Protein AF-A0A2H9LMM2-F1 (afdb_monomer_lite)

pLDDT: mean 91.69, std 4.03, range [69.19, 96.06]

Secondary structure (DSSP, 8-state):
-----EEEEEEES-GGG-S-HHHHHHHHHHHEEEEEEEEEE---TTSHHHHHHHTTT------HHHHHHHHHHHTPPP---

Foldseek 3Di:
DAQQADLEAEEEQNCQPPLPLLVVLLVVLRDHHPPHYYYYDHDAQPDPVQVVVVVVVDHGNHHPVRNVVSCVVSPHDDPDD

Structure (mmCIF, N/CA/C/O backbone):
data_AF-A0A2H9LMM2-F1
#
_entry.id   AF-A0A2H9LMM2-F1
#
loop_
_atom_site.group_PDB
_atom_site.id
_atom_site.type_symbol
_atom_site.label_atom_id
_atom_site.label_alt_id
_atom_site.label_comp_id
_atom_site.label_asym_id
_atom_site.label_entity_id
_atom_site.label_seq_id
_atom_site.pdbx_PDB_ins_code
_atom_site.Cartn_x
_atom_site.Cartn_y
_atom_site.Cartn_z
_atom_site.occupancy
_atom_site.B_iso_or_equiv
_atom_site.auth_seq_id
_atom_site.auth_comp_id
_atom_site.auth_asym_id
_atom_site.auth_atom_id
_atom_site.pdbx_PDB_model_num
ATOM 1 N N . MET A 1 1 ? 0.128 12.345 16.104 1.00 69.19 1 MET A N 1
ATOM 2 C CA . MET A 1 1 ? -1.133 12.191 16.864 1.00 69.19 1 MET A CA 1
ATOM 3 C C . MET A 1 1 ? -2.120 11.456 15.968 1.00 69.19 1 MET A C 1
ATOM 5 O O . MET A 1 1 ? -2.197 11.828 14.803 1.00 69.19 1 MET A O 1
ATOM 9 N N . LYS A 1 2 ? -2.768 10.386 16.448 1.00 86.50 2 LYS A N 1
ATOM 10 C CA . LYS A 1 2 ? -3.761 9.625 15.671 1.00 86.50 2 LYS A CA 1
ATOM 11 C C . LYS A 1 2 ? -5.086 10.392 15.673 1.00 86.50 2 LYS A C 1
ATOM 13 O O . LYS A 1 2 ? -5.457 10.913 16.721 1.00 86.50 2 LYS A O 1
ATOM 18 N N . GLU A 1 3 ? -5.723 10.530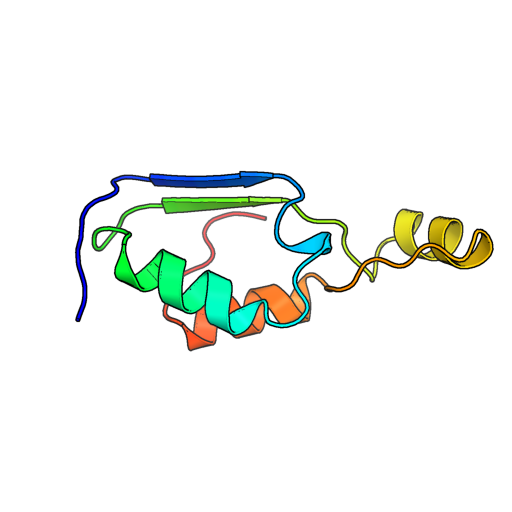 14.516 1.00 89.31 3 GLU A N 1
ATOM 19 C CA . GLU A 1 3 ? -6.938 11.343 14.366 1.00 89.31 3 GLU A CA 1
ATOM 20 C C . GLU A 1 3 ? -8.222 10.511 14.351 1.00 89.31 3 GLU A C 1
ATOM 22 O O . GLU A 1 3 ? -9.258 11.022 14.763 1.00 89.31 3 GLU A O 1
ATOM 27 N N . ASP A 1 4 ? -8.163 9.244 13.918 1.00 89.62 4 ASP A N 1
ATOM 28 C CA . ASP A 1 4 ? -9.298 8.306 13.973 1.00 89.62 4 ASP A CA 1
ATOM 29 C C . ASP A 1 4 ? -10.595 8.850 13.335 1.00 89.62 4 ASP A C 1
ATOM 31 O O . ASP A 1 4 ? -11.700 8.709 13.863 1.00 89.62 4 ASP A O 1
ATOM 35 N N . ILE A 1 5 ? -10.467 9.468 12.160 1.00 93.00 5 ILE A N 1
ATOM 36 C CA . ILE A 1 5 ? -11.571 10.158 11.478 1.00 93.00 5 ILE A CA 1
ATOM 37 C C . ILE A 1 5 ? -12.312 9.210 10.532 1.00 93.00 5 ILE A C 1
ATOM 39 O O . ILE A 1 5 ? -13.543 9.191 10.510 1.00 93.00 5 ILE A O 1
ATOM 43 N N . LEU A 1 6 ? -11.576 8.422 9.745 1.00 94.56 6 LEU A N 1
ATOM 44 C CA . LEU A 1 6 ? -12.129 7.678 8.613 1.00 94.56 6 LEU A CA 1
ATOM 45 C C . LEU A 1 6 ? -12.420 6.213 8.955 1.00 94.56 6 LEU A C 1
ATOM 47 O O . LEU A 1 6 ? -11.590 5.522 9.548 1.00 94.56 6 LEU A O 1
ATOM 51 N N . ASP A 1 7 ? -13.576 5.725 8.500 1.00 94.38 7 ASP A N 1
ATOM 52 C CA . ASP A 1 7 ? -13.969 4.311 8.594 1.00 94.38 7 ASP A CA 1
ATOM 53 C C . ASP A 1 7 ? -13.384 3.447 7.462 1.00 94.38 7 ASP A C 1
ATOM 55 O O . ASP A 1 7 ? -13.276 2.223 7.583 1.00 94.38 7 ASP A O 1
ATOM 59 N N . ALA A 1 8 ? -13.001 4.080 6.352 1.00 94.25 8 ALA A N 1
ATOM 60 C CA . ALA A 1 8 ? -12.309 3.451 5.238 1.00 94.25 8 ALA A CA 1
ATOM 61 C C . ALA A 1 8 ? -11.537 4.491 4.417 1.00 94.25 8 ALA A C 1
ATOM 63 O O . ALA A 1 8 ? -11.933 5.655 4.341 1.00 94.25 8 ALA A O 1
ATOM 64 N N . ALA A 1 9 ? -10.463 4.051 3.765 1.00 94.56 9 ALA A N 1
ATOM 65 C CA . ALA A 1 9 ? -9.707 4.845 2.804 1.00 94.56 9 ALA A CA 1
ATOM 66 C C . ALA A 1 9 ? -9.525 4.049 1.510 1.00 94.56 9 ALA A C 1
ATOM 68 O O . ALA A 1 9 ? -9.261 2.844 1.544 1.00 94.56 9 ALA A O 1
ATOM 69 N N . PHE A 1 10 ? -9.659 4.736 0.376 1.00 94.56 10 PHE A N 1
ATOM 70 C CA . PHE A 1 10 ? -9.514 4.159 -0.956 1.00 94.56 10 PHE A CA 1
ATOM 71 C C . PHE A 1 10 ? -8.459 4.929 -1.743 1.00 94.56 10 PHE A C 1
ATOM 73 O O . PHE A 1 10 ? -8.541 6.151 -1.843 1.00 94.56 10 PHE A O 1
ATOM 80 N N . MET A 1 11 ? -7.495 4.224 -2.332 1.00 92.94 11 MET A N 1
ATOM 81 C CA . MET A 1 11 ? -6.515 4.820 -3.246 1.00 92.94 11 MET A CA 1
ATOM 82 C C . MET A 1 11 ? -6.404 3.975 -4.513 1.00 92.94 11 MET A C 1
ATOM 84 O O . MET A 1 11 ? -6.004 2.820 -4.460 1.00 92.94 11 MET A O 1
ATOM 88 N N . ILE A 1 12 ? -6.752 4.529 -5.669 1.00 92.12 12 ILE A N 1
ATOM 89 C CA . ILE A 1 12 ? -6.733 3.788 -6.937 1.00 92.12 12 ILE A CA 1
ATOM 90 C C . ILE A 1 12 ? -5.693 4.428 -7.846 1.00 92.12 12 ILE A C 1
ATOM 92 O O . ILE A 1 12 ? -5.873 5.566 -8.260 1.00 92.12 12 ILE A O 1
ATOM 96 N N . GLU A 1 13 ? -4.600 3.708 -8.110 1.00 87.75 13 GLU A N 1
ATOM 97 C CA . GLU A 1 13 ? -3.482 4.158 -8.962 1.00 87.75 13 GLU A CA 1
ATOM 98 C C . GLU A 1 13 ? -2.852 5.493 -8.503 1.00 87.75 13 GLU A C 1
ATOM 100 O O . GLU A 1 13 ? -2.236 6.213 -9.281 1.00 87.75 13 GLU A O 1
ATOM 105 N N . VAL A 1 14 ? -2.990 5.837 -7.216 1.00 86.75 14 VAL A N 1
ATOM 106 C CA . VAL A 1 14 ? -2.461 7.093 -6.651 1.00 86.75 14 VAL A CA 1
ATOM 107 C C . VAL A 1 14 ? -0.995 6.940 -6.264 1.00 86.75 14 VAL A C 1
ATOM 109 O O . VAL A 1 14 ? -0.153 7.745 -6.657 1.00 86.75 14 VAL A O 1
ATOM 112 N N . ILE A 1 15 ? -0.669 5.878 -5.522 1.00 88.81 15 ILE A N 1
ATOM 113 C CA . ILE A 1 15 ? 0.691 5.670 -5.005 1.00 88.81 15 ILE A CA 1
ATOM 114 C C . ILE A 1 15 ? 1.713 5.396 -6.117 1.00 88.81 15 ILE A C 1
ATOM 116 O O . ILE A 1 15 ? 2.911 5.489 -5.885 1.00 88.81 15 ILE A O 1
ATOM 120 N N . ASP A 1 16 ? 1.247 5.105 -7.336 1.00 85.00 16 ASP A N 1
ATOM 121 C CA . ASP A 1 16 ? 2.080 4.896 -8.526 1.00 85.00 16 ASP A CA 1
ATOM 122 C C . ASP A 1 16 ? 2.960 6.101 -8.876 1.00 85.00 16 ASP A C 1
ATOM 124 O O . ASP A 1 16 ? 3.976 5.944 -9.558 1.00 85.00 16 ASP A O 1
ATOM 128 N N . TYR A 1 17 ? 2.573 7.288 -8.408 1.00 81.94 17 TYR A N 1
ATOM 129 C CA . TYR A 1 17 ? 3.244 8.558 -8.677 1.00 81.94 17 TYR A CA 1
ATOM 130 C C . TYR A 1 17 ? 3.976 9.128 -7.460 1.00 81.94 17 TYR A C 1
ATOM 132 O O . TYR A 1 17 ? 4.543 10.213 -7.557 1.00 81.94 17 TYR A O 1
ATOM 140 N N . ILE A 1 18 ? 3.955 8.423 -6.325 1.00 87.44 18 ILE A N 1
ATOM 141 C CA . ILE A 1 18 ? 4.524 8.900 -5.065 1.00 87.44 18 ILE A CA 1
ATOM 142 C C . ILE A 1 18 ? 5.737 8.026 -4.724 1.00 87.44 18 ILE A C 1
ATOM 144 O O . ILE A 1 18 ? 5.549 6.845 -4.419 1.00 87.44 18 ILE A O 1
ATOM 148 N N . PRO A 1 19 ? 6.969 8.564 -4.796 1.00 86.31 19 PRO A N 1
ATOM 149 C CA . PRO A 1 19 ? 8.174 7.828 -4.415 1.00 86.31 19 PRO A CA 1
ATOM 150 C C . PRO A 1 19 ? 8.164 7.395 -2.943 1.00 86.31 19 PRO A C 1
ATOM 152 O O . PRO A 1 19 ? 8.560 6.277 -2.629 1.00 86.31 19 PRO A O 1
ATOM 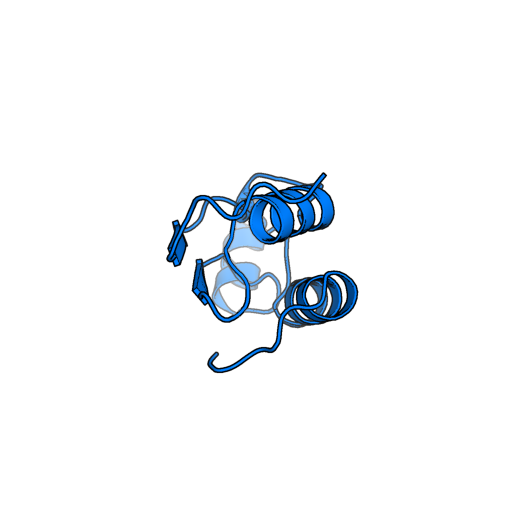155 N N . GLU A 1 20 ? 7.669 8.256 -2.054 1.00 90.50 20 GLU A N 1
ATOM 156 C CA . GLU A 1 20 ? 7.605 8.061 -0.603 1.00 90.50 20 GLU A CA 1
ATOM 157 C C . GLU A 1 20 ? 6.318 7.324 -0.180 1.00 90.50 20 GLU A C 1
ATOM 159 O O . GLU A 1 20 ? 5.460 7.861 0.531 1.00 90.50 20 GLU A O 1
ATOM 164 N N . SER A 1 21 ? 6.140 6.087 -0.655 1.00 90.38 21 SER A N 1
ATOM 165 C CA . SER A 1 21 ? 4.955 5.265 -0.350 1.00 90.38 21 SER A CA 1
ATOM 166 C C . SER A 1 21 ? 4.763 5.027 1.147 1.00 90.38 21 SER A C 1
ATOM 168 O O . SER A 1 21 ? 3.631 5.032 1.635 1.00 90.38 21 SER A O 1
ATOM 170 N N . ASP A 1 22 ? 5.851 4.891 1.897 1.00 92.00 22 ASP A N 1
ATOM 171 C CA . ASP A 1 22 ? 5.841 4.723 3.346 1.00 92.00 22 ASP A CA 1
ATOM 172 C C . ASP A 1 22 ? 5.146 5.891 4.063 1.00 92.00 22 ASP A C 1
ATOM 174 O O . ASP A 1 22 ? 4.299 5.675 4.930 1.00 92.00 22 ASP A O 1
ATOM 178 N N . THR A 1 23 ? 5.435 7.122 3.645 1.00 93.38 23 THR A N 1
ATOM 179 C CA . THR A 1 23 ? 4.868 8.346 4.217 1.00 93.38 23 THR A CA 1
ATOM 180 C C . THR A 1 23 ? 3.360 8.402 3.983 1.00 93.38 23 THR A 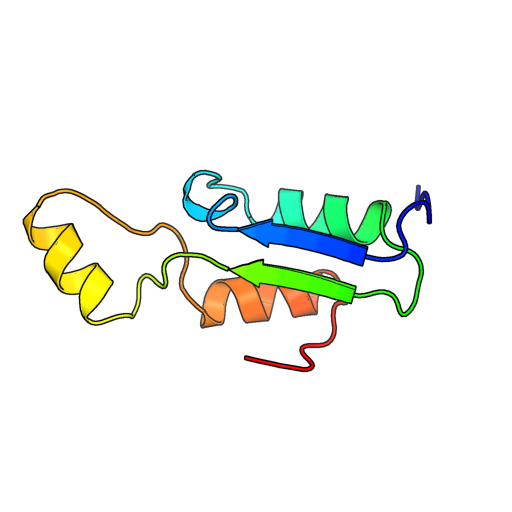C 1
ATOM 182 O O . THR A 1 23 ? 2.595 8.682 4.906 1.00 93.38 23 THR A O 1
ATOM 185 N N . VAL A 1 24 ? 2.903 8.043 2.779 1.00 93.62 24 VAL A N 1
ATOM 186 C CA . VAL A 1 24 ? 1.467 7.959 2.459 1.00 93.62 24 VAL A CA 1
ATOM 187 C C . VAL A 1 24 ? 0.766 6.921 3.332 1.00 93.62 24 VAL A C 1
ATOM 189 O O . VAL A 1 24 ? -0.328 7.168 3.845 1.00 93.62 24 VAL A O 1
ATOM 192 N N . LEU A 1 25 ? 1.390 5.757 3.526 1.00 94.38 25 LEU A N 1
ATOM 193 C CA . LEU A 1 25 ? 0.832 4.689 4.351 1.00 94.38 25 LEU A CA 1
ATOM 194 C C . LEU A 1 25 ? 0.781 5.079 5.835 1.00 94.38 25 LEU A C 1
ATOM 196 O O . LEU A 1 25 ? -0.206 4.769 6.507 1.00 94.38 25 LEU A O 1
ATOM 200 N N . VAL A 1 26 ? 1.791 5.792 6.342 1.00 95.25 26 VAL A N 1
ATOM 201 C CA . VAL A 1 26 ? 1.796 6.354 7.704 1.00 95.25 26 VAL A CA 1
ATOM 202 C C . VAL A 1 26 ? 0.635 7.326 7.893 1.00 95.25 26 VAL A C 1
ATOM 204 O O . VAL A 1 26 ? -0.109 7.203 8.868 1.00 95.25 26 VAL A O 1
ATOM 207 N N . GLU A 1 27 ? 0.418 8.237 6.945 1.00 94.25 27 GLU A N 1
ATOM 208 C CA . GLU A 1 27 ? -0.695 9.186 7.011 1.00 94.25 27 GLU A CA 1
ATOM 209 C C . GLU A 1 27 ? -2.054 8.483 6.943 1.00 94.25 27 GLU A C 1
ATOM 211 O O . GLU A 1 27 ? -2.956 8.796 7.721 1.00 94.25 27 GLU A O 1
ATOM 216 N N . CYS A 1 28 ? -2.183 7.449 6.108 1.00 94.44 28 CYS A N 1
ATOM 217 C CA . CYS A 1 28 ? -3.378 6.608 6.082 1.00 94.44 28 CYS A CA 1
ATOM 218 C C . CYS A 1 28 ? -3.634 5.939 7.445 1.00 94.44 28 CYS A C 1
ATOM 220 O O . CYS A 1 28 ? -4.762 5.940 7.932 1.00 94.44 28 CYS A O 1
ATOM 222 N N . SER A 1 29 ? -2.597 5.400 8.095 1.00 94.69 29 SER A N 1
ATOM 223 C CA . SER A 1 29 ? -2.697 4.794 9.436 1.00 94.69 29 SER A CA 1
ATOM 224 C C . SER A 1 29 ? -3.084 5.805 10.521 1.00 94.69 29 SER A C 1
ATOM 226 O O . SER A 1 29 ? -3.753 5.459 11.500 1.00 94.69 29 SER A O 1
ATOM 228 N N . ARG A 1 30 ? -2.683 7.068 10.342 1.00 95.50 30 ARG A N 1
ATOM 229 C CA . ARG A 1 30 ? -2.972 8.172 11.260 1.00 95.50 30 ARG A CA 1
ATOM 230 C C . ARG A 1 30 ? -4.438 8.605 11.216 1.00 95.50 30 ARG A C 1
ATOM 232 O O . ARG A 1 30 ? -4.998 8.901 12.272 1.00 95.50 30 ARG A O 1
ATOM 239 N N . ILE A 1 31 ? -5.043 8.649 10.029 1.00 95.38 31 ILE A N 1
ATOM 240 C CA . ILE A 1 31 ? -6.427 9.119 9.832 1.00 95.38 31 ILE A CA 1
ATOM 241 C C . ILE A 1 31 ? -7.473 8.001 9.935 1.00 95.38 31 ILE A C 1
ATOM 243 O O . ILE A 1 31 ? -8.639 8.285 10.212 1.00 95.38 31 ILE A O 1
ATOM 247 N N . LEU A 1 32 ? -7.081 6.742 9.710 1.00 96.06 32 LEU A N 1
ATOM 248 C CA . LEU A 1 32 ? -7.971 5.587 9.822 1.00 96.06 32 LEU A CA 1
ATOM 249 C C . LEU A 1 32 ? -8.190 5.183 11.277 1.00 96.06 32 LEU A C 1
ATOM 251 O O . LEU A 1 32 ? -7.233 4.964 12.027 1.00 96.06 32 LEU A O 1
ATOM 255 N N . LYS A 1 33 ? -9.463 4.968 11.621 1.00 95.12 33 LYS A N 1
ATOM 256 C CA . LYS A 1 33 ? -9.861 4.359 12.893 1.00 95.12 33 LYS A CA 1
ATOM 257 C C . LYS A 1 33 ? -9.234 2.973 13.063 1.00 95.12 33 LYS A C 1
ATOM 259 O O . LYS A 1 33 ? -8.974 2.244 12.102 1.00 95.12 33 LYS A O 1
ATOM 264 N N . ASN A 1 34 ? -9.014 2.562 14.308 1.00 91.00 34 ASN A N 1
ATOM 265 C CA . ASN A 1 34 ? -8.546 1.206 14.599 1.00 91.00 34 ASN A CA 1
ATOM 266 C C . ASN A 1 34 ? -9.553 0.150 14.108 1.00 91.00 34 ASN A C 1
ATOM 268 O O . ASN A 1 34 ? -10.742 0.235 14.395 1.00 91.00 34 ASN A O 1
ATOM 272 N N . GLY A 1 35 ? -9.064 -0.866 13.390 1.00 90.38 35 GLY A N 1
ATOM 273 C CA . GLY A 1 35 ? -9.898 -1.934 12.822 1.00 90.38 35 GLY A CA 1
ATOM 274 C C . GLY A 1 35 ? -10.566 -1.588 11.486 1.00 90.38 35 GLY A C 1
ATOM 275 O O . GLY A 1 35 ? -11.198 -2.456 10.885 1.00 90.38 35 GLY A O 1
ATOM 276 N N . CYS A 1 36 ? -10.395 -0.361 10.996 1.00 95.00 36 CYS A N 1
ATOM 277 C CA . CYS A 1 36 ? -10.906 0.070 9.701 1.00 95.00 36 CYS A CA 1
ATOM 278 C C . CYS A 1 36 ? -9.993 -0.332 8.539 1.00 95.00 36 CYS A C 1
ATOM 280 O O . CYS A 1 36 ? -8.871 -0.808 8.724 1.00 95.00 36 CYS A O 1
ATOM 282 N N . THR A 1 37 ? -10.510 -0.185 7.317 1.00 94.69 37 THR A N 1
ATOM 283 C CA . THR A 1 37 ? -9.887 -0.770 6.123 1.00 94.69 37 THR A CA 1
ATOM 284 C C . THR A 1 37 ? -9.261 0.287 5.223 1.00 94.69 37 THR A C 1
ATOM 286 O O . THR A 1 37 ? -9.898 1.270 4.849 1.00 94.69 37 THR A O 1
ATOM 289 N N . LEU A 1 38 ? -8.026 0.021 4.803 1.00 95.69 38 LEU A N 1
ATOM 290 C CA . LEU A 1 38 ? -7.405 0.654 3.649 1.00 95.69 38 LEU A CA 1
ATOM 291 C C . LEU A 1 38 ? -7.526 -0.291 2.447 1.00 95.69 38 LEU A C 1
ATOM 293 O O . LEU A 1 38 ? -7.060 -1.429 2.508 1.00 95.69 38 LEU A O 1
ATOM 297 N N . VAL A 1 39 ? -8.126 0.179 1.356 1.00 94.69 39 VAL A N 1
ATOM 298 C CA . VAL A 1 39 ? -8.163 -0.535 0.075 1.00 94.69 39 VAL A CA 1
ATOM 299 C C . VAL A 1 39 ? -7.412 0.288 -0.950 1.00 94.69 39 VAL A C 1
ATOM 301 O O . VAL A 1 39 ? -7.701 1.467 -1.138 1.00 94.69 39 VAL A O 1
ATOM 304 N N . PHE A 1 40 ? -6.462 -0.320 -1.649 1.00 93.38 40 PHE A N 1
ATOM 305 C CA . PHE A 1 40 ? -5.786 0.392 -2.716 1.00 93.38 40 PHE A CA 1
ATOM 306 C C . PHE A 1 40 ? -5.283 -0.512 -3.827 1.00 93.38 40 PHE A C 1
ATOM 308 O O . PHE A 1 40 ? -5.087 -1.712 -3.640 1.00 93.38 40 PHE A O 1
ATOM 315 N N . SER A 1 41 ? -5.087 0.096 -4.993 1.00 93.50 41 SER A N 1
ATOM 316 C CA . SER A 1 41 ? -4.508 -0.529 -6.173 1.00 93.50 41 SER A CA 1
ATOM 317 C C . SER A 1 41 ? -3.374 0.323 -6.720 1.00 93.50 41 SER A C 1
ATOM 319 O O . SER A 1 41 ? -3.391 1.550 -6.623 1.00 93.50 41 SER A O 1
ATOM 321 N N . PHE A 1 42 ? -2.400 -0.347 -7.319 1.00 93.44 42 PHE A N 1
ATOM 322 C CA . PHE A 1 42 ? -1.240 0.271 -7.939 1.00 93.44 42 PHE A CA 1
ATOM 323 C C . PHE A 1 42 ? -0.682 -0.656 -9.014 1.00 93.44 42 PHE A C 1
ATOM 325 O O . PHE A 1 42 ? -0.931 -1.869 -9.028 1.00 93.44 42 PHE A O 1
ATOM 332 N N . GLY A 1 43 ? 0.080 -0.088 -9.931 1.00 92.19 43 GLY A N 1
ATOM 333 C CA . GLY A 1 43 ? 0.822 -0.838 -10.916 1.00 92.19 43 GLY A CA 1
ATOM 334 C C . GLY A 1 43 ? 1.955 -1.631 -10.277 1.00 92.19 43 GLY A C 1
ATOM 335 O O . GLY A 1 43 ? 2.916 -1.076 -9.765 1.00 92.19 43 GLY A O 1
ATOM 336 N N . ASN A 1 44 ? 1.887 -2.959 -10.359 1.00 92.19 44 ASN A N 1
ATOM 337 C CA . ASN A 1 44 ? 2.947 -3.808 -9.826 1.00 92.19 44 ASN A CA 1
ATOM 338 C C . ASN A 1 44 ? 4.159 -3.840 -10.771 1.00 92.19 44 ASN A C 1
ATOM 340 O O . ASN A 1 44 ? 4.085 -4.405 -11.871 1.00 92.19 44 ASN A O 1
ATOM 344 N N . LYS A 1 45 ? 5.298 -3.325 -10.302 1.00 91.56 45 LYS A N 1
ATOM 345 C CA . LYS A 1 45 ? 6.598 -3.339 -10.989 1.00 91.56 45 LYS A CA 1
ATOM 346 C C . LYS A 1 45 ? 7.066 -4.734 -11.411 1.00 91.56 45 LYS A C 1
ATOM 348 O O . LYS A 1 45 ? 7.721 -4.856 -12.444 1.00 91.56 45 LYS A O 1
ATOM 353 N N . ALA A 1 46 ? 6.690 -5.784 -10.682 1.00 90.75 46 ALA A N 1
ATOM 354 C CA . ALA A 1 46 ? 7.050 -7.165 -11.010 1.00 90.75 46 ALA A CA 1
ATOM 355 C C . ALA A 1 46 ? 6.155 -7.809 -12.094 1.00 90.75 46 ALA A C 1
ATOM 357 O O . ALA A 1 46 ? 6.421 -8.928 -12.535 1.00 90.75 46 ALA A O 1
ATOM 358 N N . SER A 1 47 ? 5.087 -7.136 -12.538 1.00 91.19 47 SER A N 1
ATOM 359 C CA . SER A 1 47 ? 4.125 -7.707 -13.492 1.00 91.19 47 SER A CA 1
ATOM 360 C C . SER A 1 47 ? 4.668 -7.815 -14.924 1.00 91.19 47 SER A C 1
ATOM 362 O O . SER A 1 47 ? 5.531 -7.048 -15.351 1.00 91.19 47 SER A O 1
ATOM 364 N N . LEU A 1 48 ? 4.097 -8.722 -15.729 1.00 92.12 48 LEU A N 1
ATOM 365 C CA . LEU A 1 48 ? 4.374 -8.776 -17.173 1.00 92.12 48 LEU A CA 1
ATOM 366 C C . LEU A 1 48 ? 4.022 -7.448 -17.867 1.00 92.12 48 LEU A C 1
ATOM 368 O O . LEU A 1 48 ? 4.770 -6.974 -18.719 1.00 92.12 48 LEU A O 1
ATOM 372 N N . LYS A 1 49 ? 2.922 -6.811 -17.441 1.00 90.06 49 LYS A N 1
ATOM 373 C CA . LYS A 1 49 ? 2.515 -5.477 -17.904 1.00 90.06 49 LYS A CA 1
ATOM 374 C C . LYS A 1 49 ? 3.614 -4.439 -17.651 1.00 90.06 49 LYS A C 1
ATOM 376 O O . LYS A 1 49 ? 3.885 -3.631 -18.531 1.00 90.06 49 LYS A O 1
ATOM 381 N N . SER A 1 50 ? 4.274 -4.489 -16.492 1.00 90.81 50 SER A N 1
ATOM 382 C CA . SER A 1 50 ? 5.421 -3.628 -16.174 1.00 90.81 50 SER A CA 1
ATOM 383 C C . SER A 1 50 ? 6.559 -3.808 -17.176 1.00 90.81 50 SER A C 1
ATOM 385 O O . SER A 1 50 ? 7.021 -2.835 -17.761 1.00 90.81 50 SER A O 1
ATOM 387 N N . LYS A 1 51 ? 6.943 -5.058 -17.471 1.00 91.06 51 LYS A N 1
ATOM 388 C CA . LYS A 1 51 ? 8.013 -5.349 -18.440 1.00 91.06 51 LYS A CA 1
ATOM 389 C C . LYS A 1 51 ? 7.723 -4.746 -19.817 1.00 91.06 51 LYS A C 1
ATOM 391 O O . LYS A 1 51 ? 8.617 -4.168 -20.422 1.00 91.06 51 LYS A O 1
ATOM 396 N N . LEU A 1 52 ? 6.474 -4.831 -20.283 1.00 92.81 52 LEU A N 1
ATOM 397 C CA . LEU A 1 52 ? 6.048 -4.220 -21.547 1.00 92.81 52 LEU A CA 1
ATOM 398 C C . LEU A 1 52 ? 6.078 -2.686 -21.497 1.00 92.81 52 LEU A C 1
ATOM 400 O O . LEU A 1 52 ? 6.514 -2.052 -22.454 1.00 92.81 52 LEU A O 1
ATOM 404 N N . ARG A 1 53 ? 5.644 -2.078 -20.386 1.00 90.88 53 ARG A N 1
ATOM 405 C CA . ARG A 1 53 ? 5.691 -0.618 -20.206 1.00 90.88 53 ARG A CA 1
ATOM 406 C C . ARG A 1 53 ? 7.124 -0.090 -20.170 1.00 90.88 53 ARG A C 1
ATOM 408 O O . ARG A 1 53 ? 7.380 0.958 -20.763 1.00 90.88 53 ARG A O 1
ATOM 415 N N . ASN A 1 54 ? 8.056 -0.832 -19.571 1.00 90.88 54 ASN A N 1
ATOM 416 C CA . ASN A 1 54 ? 9.464 -0.439 -19.508 1.00 90.88 54 ASN A CA 1
ATOM 417 C C . ASN A 1 54 ? 10.078 -0.306 -20.912 1.00 90.88 54 ASN A C 1
ATOM 419 O O . ASN A 1 54 ? 10.860 0.611 -21.148 1.00 90.88 54 ASN A O 1
ATOM 423 N N . LEU A 1 55 ? 9.669 -1.149 -21.872 1.00 92.75 55 LEU A N 1
ATOM 424 C CA . LEU A 1 55 ? 10.084 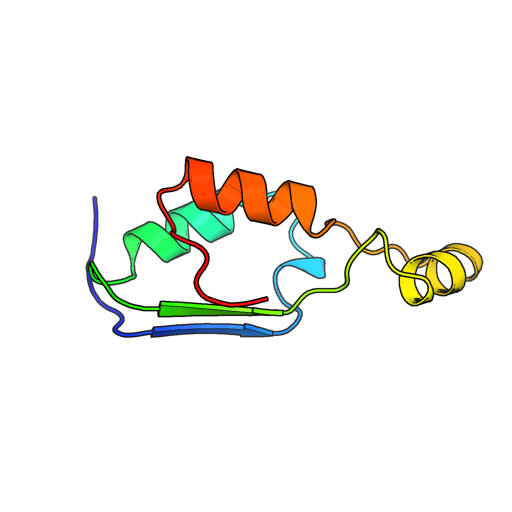-1.025 -23.280 1.00 92.75 55 LEU A CA 1
ATOM 425 C C . LEU A 1 55 ? 9.604 0.284 -23.933 1.00 92.75 55 LEU A C 1
ATOM 427 O O . LEU A 1 55 ? 10.182 0.729 -24.916 1.00 92.75 55 LEU A O 1
ATOM 431 N N . GLN A 1 56 ? 8.562 0.911 -23.381 1.00 92.69 56 GLN A N 1
ATOM 432 C CA . GLN A 1 56 ? 8.027 2.209 -23.805 1.00 92.69 56 GLN A CA 1
ATOM 433 C C . GLN A 1 56 ? 8.573 3.379 -22.963 1.00 92.69 56 GLN A C 1
ATOM 435 O O . GLN A 1 56 ? 8.023 4.477 -23.019 1.00 92.69 56 GLN A O 1
ATOM 440 N N . GLY A 1 57 ? 9.593 3.147 -22.125 1.00 89.00 57 GLY A N 1
ATOM 441 C CA . GL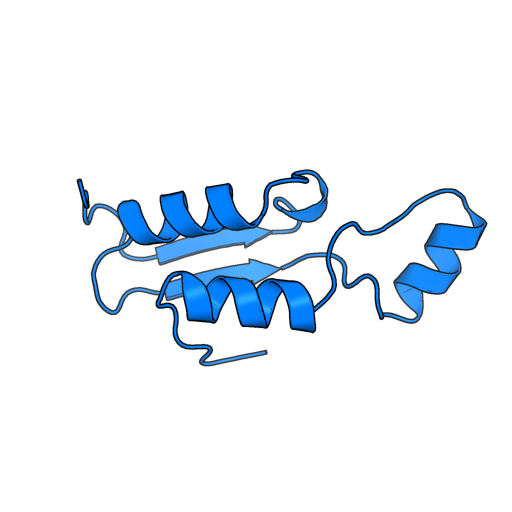Y A 1 57 ? 10.142 4.150 -21.205 1.00 89.00 57 GLY A CA 1
ATOM 442 C C . GLY A 1 57 ? 9.230 4.497 -20.022 1.00 89.00 57 GLY A C 1
ATOM 443 O O . GLY A 1 57 ? 9.474 5.481 -19.329 1.00 89.00 57 GLY A O 1
ATOM 444 N N . LYS A 1 58 ? 8.168 3.716 -19.779 1.00 85.94 58 LYS A N 1
ATOM 445 C CA . LYS A 1 58 ? 7.222 3.921 -18.674 1.00 85.94 58 LYS A CA 1
ATOM 446 C C . LYS A 1 58 ? 7.470 2.888 -17.584 1.00 85.94 58 LYS A C 1
ATOM 448 O O . LYS A 1 58 ? 7.389 1.699 -17.853 1.00 85.94 58 LYS A O 1
ATOM 453 N N . ASN A 1 59 ? 7.653 3.329 -16.344 1.00 85.44 59 ASN A N 1
ATOM 454 C CA . ASN A 1 59 ? 7.921 2.427 -15.224 1.00 85.44 59 ASN A CA 1
ATOM 455 C C . ASN A 1 59 ? 6.778 2.470 -14.203 1.00 85.44 59 ASN A C 1
ATOM 457 O O . ASN A 1 59 ? 6.083 3.479 -14.074 1.00 85.44 59 ASN A O 1
ATOM 461 N N . TYR A 1 60 ? 6.553 1.358 -13.508 1.00 89.06 60 TYR A N 1
ATOM 462 C CA . TYR A 1 60 ? 5.844 1.373 -12.229 1.00 89.06 60 TYR A CA 1
ATOM 463 C C . TYR A 1 60 ? 6.867 1.520 -11.104 1.00 89.06 60 TYR A C 1
ATOM 465 O O . TYR A 1 60 ? 7.943 0.920 -11.176 1.00 89.06 60 TYR A O 1
ATOM 473 N N . MET A 1 61 ? 6.538 2.322 -10.094 1.00 89.25 61 MET A N 1
ATOM 474 C CA . MET A 1 61 ? 7.442 2.607 -8.977 1.00 89.25 61 MET A CA 1
ATOM 475 C C . MET A 1 61 ? 7.580 1.401 -8.046 1.00 89.25 61 MET A C 1
ATOM 477 O O . MET A 1 61 ? 8.698 0.985 -7.742 1.00 89.25 61 MET A O 1
ATOM 481 N N . HIS A 1 62 ? 6.448 0.793 -7.692 1.00 92.44 62 HIS A N 1
ATOM 482 C CA . HIS A 1 62 ? 6.351 -0.103 -6.545 1.00 92.44 62 HIS A CA 1
ATOM 483 C C . HIS A 1 62 ? 6.080 -1.549 -6.944 1.00 92.44 62 HIS A C 1
ATOM 485 O O . HIS A 1 62 ? 5.308 -1.841 -7.862 1.00 92.44 62 HIS A O 1
ATOM 491 N N . SER A 1 63 ? 6.700 -2.489 -6.243 1.00 92.75 63 SER A N 1
ATOM 492 C CA . SER A 1 63 ? 6.341 -3.905 -6.296 1.00 92.75 63 SER A CA 1
ATOM 493 C C . SER A 1 63 ? 5.374 -4.277 -5.174 1.00 92.75 63 SER A C 1
ATOM 495 O O . SER A 1 63 ? 5.280 -3.612 -4.143 1.00 92.75 63 SER A O 1
ATOM 497 N N . TYR A 1 64 ? 4.656 -5.384 -5.364 1.00 92.75 64 TYR A N 1
ATOM 498 C CA . TYR A 1 64 ? 3.768 -5.910 -4.327 1.00 92.75 64 TYR A CA 1
ATOM 499 C C . TYR A 1 64 ? 4.503 -6.195 -3.008 1.00 92.75 64 TYR A C 1
ATOM 501 O O . TYR A 1 64 ? 3.983 -5.886 -1.938 1.00 92.75 64 TYR A O 1
ATOM 509 N N . ASP A 1 65 ? 5.703 -6.774 -3.074 1.00 93.19 65 ASP A N 1
ATOM 510 C CA . ASP A 1 65 ? 6.437 -7.190 -1.878 1.00 93.19 65 ASP A CA 1
ATOM 511 C C . ASP A 1 65 ? 6.978 -5.997 -1.080 1.00 93.19 65 ASP A C 1
ATOM 513 O O . ASP A 1 65 ? 6.929 -6.022 0.150 1.00 93.19 65 ASP A O 1
ATOM 517 N N . GLU A 1 66 ? 7.432 -4.937 -1.759 1.00 93.19 66 GLU A N 1
ATOM 518 C CA . GLU A 1 66 ? 7.835 -3.670 -1.126 1.00 93.19 66 GLU A CA 1
ATOM 519 C C . GLU A 1 66 ? 6.667 -3.075 -0.328 1.00 93.19 66 GLU A C 1
ATOM 521 O O . GLU A 1 66 ? 6.756 -2.932 0.893 1.00 93.19 66 GLU A O 1
ATOM 526 N N . ILE A 1 67 ? 5.525 -2.870 -0.988 1.00 93.94 67 ILE A N 1
ATOM 527 C CA . ILE A 1 67 ? 4.317 -2.315 -0.368 1.00 93.94 67 ILE A CA 1
ATOM 528 C C . ILE A 1 67 ? 3.792 -3.203 0.765 1.00 93.94 67 ILE A C 1
ATOM 530 O O . ILE A 1 67 ? 3.413 -2.713 1.828 1.00 93.94 67 ILE A O 1
ATOM 534 N N . ALA A 1 68 ? 3.778 -4.525 0.581 1.00 94.44 68 ALA A N 1
ATOM 535 C CA . ALA A 1 68 ? 3.335 -5.447 1.622 1.00 94.44 68 ALA A CA 1
ATOM 536 C C . ALA A 1 68 ? 4.233 -5.381 2.868 1.00 94.44 68 ALA A C 1
ATOM 538 O O . ALA A 1 68 ? 3.741 -5.530 3.989 1.00 94.44 68 ALA A O 1
ATOM 539 N N . ASN A 1 69 ? 5.537 -5.160 2.692 1.00 94.81 69 ASN A N 1
ATOM 540 C CA . ASN A 1 69 ? 6.466 -4.975 3.802 1.00 94.81 69 ASN A CA 1
ATOM 541 C C . ASN A 1 69 ? 6.260 -3.625 4.497 1.00 94.81 69 ASN A C 1
ATOM 543 O O . ASN A 1 69 ? 6.261 -3.581 5.727 1.00 94.81 69 ASN A O 1
ATOM 547 N N . GLU A 1 70 ? 6.042 -2.548 3.747 1.00 94.94 70 GLU A N 1
ATOM 548 C CA . GLU A 1 70 ? 5.743 -1.221 4.301 1.00 94.94 70 GLU A CA 1
ATOM 549 C C . GLU A 1 70 ? 4.444 -1.216 5.108 1.00 94.94 70 GLU A C 1
ATOM 551 O O . GLU A 1 70 ? 4.439 -0.776 6.256 1.00 94.94 70 GLU A O 1
ATOM 556 N N . LEU A 1 71 ? 3.374 -1.816 4.578 1.00 95.00 71 LEU A N 1
ATOM 557 C CA . LEU A 1 71 ? 2.105 -1.976 5.292 1.00 95.00 71 LEU A CA 1
ATOM 558 C C . LEU A 1 71 ? 2.299 -2.640 6.660 1.00 95.00 71 LEU A C 1
ATOM 560 O O . LEU A 1 71 ? 1.778 -2.153 7.663 1.00 95.00 71 LEU A O 1
ATOM 564 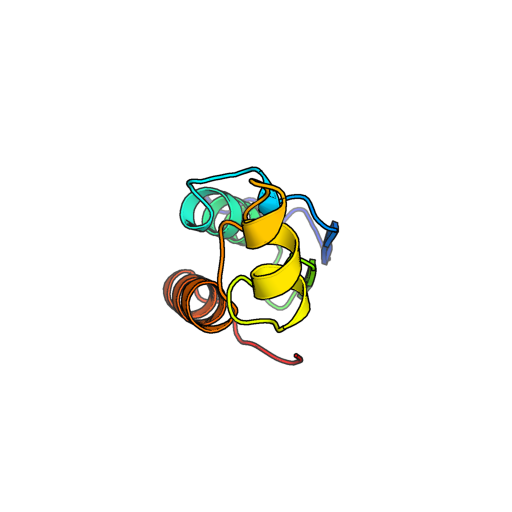N N . ARG A 1 72 ? 3.085 -3.723 6.720 1.00 94.88 72 ARG A N 1
ATOM 565 C CA . ARG A 1 72 ? 3.382 -4.411 7.986 1.00 94.88 72 ARG A CA 1
ATOM 566 C C . ARG A 1 72 ? 4.183 -3.533 8.944 1.00 94.88 72 ARG A C 1
ATOM 568 O O . ARG A 1 72 ? 3.883 -3.540 10.133 1.00 94.88 72 ARG A O 1
ATOM 575 N N . LYS A 1 73 ? 5.171 -2.777 8.449 1.00 95.38 73 LYS A N 1
ATOM 576 C CA . LYS A 1 73 ? 5.965 -1.841 9.270 1.00 95.38 73 LYS A CA 1
ATOM 577 C C . LYS A 1 73 ? 5.094 -0.746 9.888 1.00 95.38 73 LYS A C 1
ATOM 579 O O . LYS A 1 73 ? 5.310 -0.381 11.036 1.00 95.38 73 LYS A O 1
ATOM 584 N N . VAL A 1 74 ? 4.101 -0.264 9.143 1.00 94.31 74 VAL A N 1
ATOM 585 C CA . VAL A 1 74 ? 3.145 0.761 9.596 1.00 94.31 74 VAL A CA 1
ATOM 586 C C . VAL A 1 74 ? 2.072 0.188 10.542 1.00 94.31 74 VAL A C 1
ATOM 588 O O . VAL A 1 74 ? 1.383 0.938 11.232 1.00 94.31 74 VAL A O 1
ATOM 591 N N . GLY A 1 75 ? 1.949 -1.141 10.626 1.00 93.50 75 GLY A N 1
ATOM 592 C CA . GLY A 1 75 ? 1.020 -1.832 11.526 1.00 93.50 75 GLY A CA 1
ATOM 593 C C . GLY A 1 75 ? -0.280 -2.298 10.868 1.00 93.50 75 GLY A C 1
ATOM 594 O O . GLY A 1 75 ? -1.187 -2.757 11.560 1.00 93.50 75 GLY A O 1
ATOM 595 N N . PHE A 1 76 ? -0.387 -2.230 9.539 1.00 94.50 76 PHE A N 1
ATOM 596 C CA . PHE A 1 76 ? -1.513 -2.817 8.819 1.00 94.50 76 PHE A CA 1
ATOM 597 C C . PHE A 1 76 ? -1.392 -4.340 8.728 1.00 94.50 76 PHE A C 1
ATOM 599 O O . PHE A 1 76 ? -0.318 -4.912 8.521 1.00 94.50 76 PHE A O 1
ATOM 606 N N . LYS A 1 77 ? -2.546 -5.007 8.792 1.00 94.50 77 LYS A N 1
ATOM 607 C CA . LYS A 1 77 ? -2.686 -6.435 8.503 1.00 94.50 77 LYS A CA 1
ATOM 608 C C . LYS A 1 77 ? -3.277 -6.612 7.108 1.00 94.50 77 LYS A C 1
ATOM 610 O O . LYS A 1 77 ? -4.390 -6.167 6.849 1.00 94.50 77 LYS A O 1
ATOM 615 N N . LEU A 1 78 ? -2.566 -7.315 6.226 1.00 93.56 78 LEU A N 1
ATOM 616 C CA . LEU A 1 78 ? -3.124 -7.686 4.927 1.00 93.56 78 LEU A CA 1
ATOM 617 C C . LEU A 1 78 ? -4.232 -8.729 5.105 1.00 93.56 78 LEU A C 1
ATOM 619 O O . LEU A 1 78 ? -4.002 -9.807 5.654 1.00 93.56 78 LEU A O 1
ATOM 623 N N . VAL A 1 79 ? -5.418 -8.402 4.601 1.00 92.69 79 VAL A N 1
ATOM 624 C CA . VAL A 1 79 ? -6.600 -9.279 4.597 1.00 92.69 79 VAL A CA 1
ATOM 625 C C . VAL A 1 79 ? -6.922 -9.835 3.212 1.00 92.69 79 VAL A C 1
ATOM 627 O O . VAL A 1 79 ? -7.495 -10.917 3.114 1.00 92.69 79 VAL A O 1
ATOM 630 N N . ARG A 1 80 ? -6.532 -9.136 2.138 1.00 88.31 80 ARG A N 1
ATOM 631 C CA . ARG A 1 80 ? -6.784 -9.543 0.751 1.00 88.31 80 ARG A CA 1
ATOM 632 C C . ARG A 1 80 ? -5.671 -9.052 -0.180 1.00 88.31 80 ARG A C 1
ATOM 634 O O . ARG A 1 80 ? -5.064 -8.020 0.099 1.00 88.31 80 ARG A O 1
ATOM 641 N N . LYS A 1 81 ? -5.415 -9.820 -1.245 1.00 81.44 81 LYS A N 1
ATOM 642 C CA . LYS A 1 81 ? -4.569 -9.448 -2.387 1.00 81.44 81 LYS A CA 1
ATOM 643 C C . LYS A 1 81 ? -5.430 -9.166 -3.609 1.00 81.44 81 LYS A C 1
ATOM 645 O O . LYS A 1 81 ? -6.492 -9.827 -3.719 1.00 81.44 81 LYS A O 1
#

Radius of gyration: 13.69 Å; chains: 1; bounding box: 24×22×41 Å

Sequence (81 aa):
MKEDILDAAFMIEVIDYIPESDTVLVECSRILKNGCTLVFSFGNKASLKSKLRNLQGKNYMHSYDEIANELRKVGFKLVRK